Protein AF-A0A7R7DKQ9-F1 (afdb_monomer)

Solvent-accessible surface area (backbone atoms only — not comparable to full-atom values): 5636 Å² total; per-residue (Å²): 136,78,81,50,75,66,54,55,52,49,54,55,49,52,46,52,53,50,40,52,51,51,54,50,51,48,53,52,52,51,52,54,51,54,48,54,50,50,56,48,51,55,44,45,74,68,75,48,69,58,74,67,45,55,50,47,55,55,48,52,55,50,52,52,52,52,49,53,53,48,45,55,50,50,52,52,48,42,51,53,54,50,54,48,51,56,50,51,52,55,52,48,55,56,50,54,58,53,59,76,75,104

Structure (mmCIF, N/CA/C/O backbone):
data_AF-A0A7R7DKQ9-F1
#
_entry.id   AF-A0A7R7DKQ9-F1
#
loop_
_atom_site.group_PDB
_atom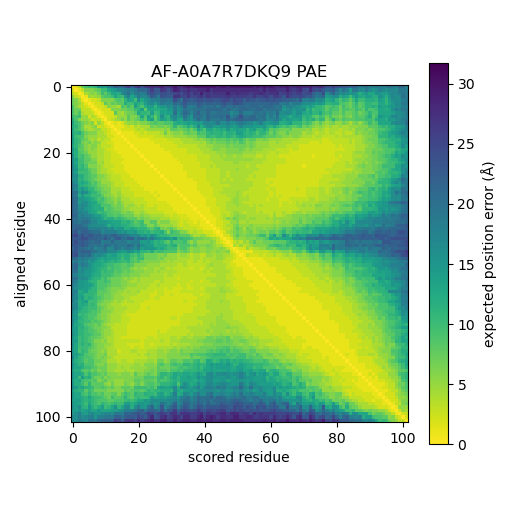_site.id
_atom_site.type_symbol
_atom_site.label_atom_id
_atom_site.label_alt_id
_atom_site.label_comp_id
_atom_site.label_asym_id
_atom_site.label_entity_id
_atom_site.label_seq_id
_atom_site.pdbx_PDB_ins_code
_atom_site.Cartn_x
_atom_site.Cartn_y
_atom_site.Cartn_z
_atom_site.occupancy
_atom_site.B_iso_or_equiv
_atom_site.auth_seq_id
_atom_site.auth_comp_id
_atom_site.auth_asym_id
_atom_site.auth_atom_id
_atom_site.pdbx_PDB_model_num
ATOM 1 N N . MET A 1 1 ? 31.480 -2.177 -23.251 1.00 45.06 1 MET A N 1
ATOM 2 C CA . MET A 1 1 ? 30.645 -3.362 -22.978 1.00 45.06 1 MET A CA 1
ATOM 3 C C . MET A 1 1 ? 29.211 -2.882 -23.042 1.00 45.06 1 M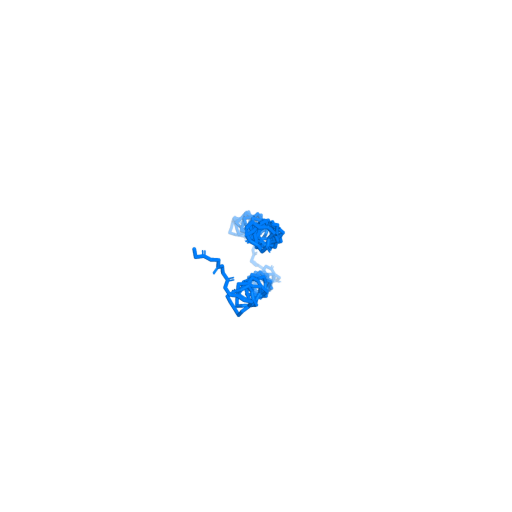ET A C 1
ATOM 5 O O . MET A 1 1 ? 28.841 -2.095 -22.185 1.00 45.06 1 MET A O 1
ATOM 9 N N . GLY A 1 2 ? 28.501 -3.198 -24.126 1.00 54.72 2 GLY A N 1
ATOM 10 C CA . GLY A 1 2 ? 27.058 -2.953 -24.222 1.00 54.72 2 GLY A CA 1
ATOM 11 C C . GLY A 1 2 ? 26.318 -4.086 -23.524 1.00 54.72 2 GLY A C 1
ATOM 12 O O . GLY A 1 2 ? 26.849 -5.199 -23.475 1.00 54.72 2 GLY A O 1
ATOM 13 N N . TYR A 1 3 ? 25.155 -3.787 -22.955 1.00 59.00 3 TYR A N 1
ATOM 14 C CA . TYR A 1 3 ? 24.294 -4.817 -22.390 1.00 59.00 3 TYR A CA 1
ATOM 15 C C . TYR A 1 3 ? 23.836 -5.749 -23.513 1.00 59.00 3 TYR A C 1
ATOM 17 O O . TYR A 1 3 ? 23.619 -5.323 -24.650 1.00 59.00 3 TYR A O 1
ATOM 25 N N . SER A 1 4 ? 23.777 -7.044 -23.222 1.00 62.06 4 SER A N 1
ATOM 26 C CA . SER A 1 4 ? 23.224 -8.003 -24.174 1.00 62.06 4 SER A CA 1
ATOM 27 C C . SER A 1 4 ? 21.696 -7.881 -24.207 1.00 62.06 4 SER A C 1
ATOM 29 O O . SER A 1 4 ? 21.085 -7.410 -23.247 1.00 62.06 4 SER A O 1
ATOM 31 N N . ASP A 1 5 ? 21.060 -8.305 -25.302 1.00 59.91 5 ASP A N 1
ATOM 32 C CA . ASP A 1 5 ? 19.589 -8.317 -25.409 1.00 59.91 5 ASP A CA 1
ATOM 33 C C . ASP A 1 5 ? 18.957 -9.152 -24.265 1.00 59.91 5 ASP A C 1
ATOM 35 O O . ASP A 1 5 ? 17.896 -8.811 -23.742 1.00 59.91 5 ASP A O 1
ATOM 39 N N . ASP A 1 6 ? 19.679 -10.173 -23.782 1.00 63.94 6 ASP A N 1
ATOM 40 C CA . ASP A 1 6 ? 19.321 -10.984 -22.610 1.00 63.94 6 ASP A CA 1
ATOM 41 C C . ASP A 1 6 ? 19.358 -10.196 -21.285 1.00 63.94 6 ASP A C 1
ATOM 43 O O . ASP A 1 6 ? 18.455 -10.350 -20.457 1.00 63.94 6 ASP A O 1
ATOM 47 N N . ASP A 1 7 ? 20.343 -9.312 -21.079 1.00 62.38 7 ASP A N 1
ATOM 48 C CA . ASP A 1 7 ? 20.412 -8.468 -19.873 1.00 62.38 7 ASP A CA 1
ATOM 49 C C . ASP A 1 7 ? 19.223 -7.499 -19.813 1.00 62.38 7 ASP A C 1
ATOM 51 O O . ASP A 1 7 ? 18.626 -7.2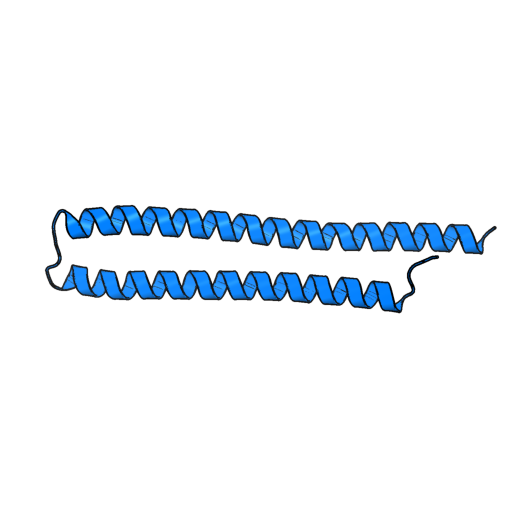80 -18.756 1.00 62.38 7 ASP A O 1
ATOM 55 N N . LEU A 1 8 ? 18.840 -6.938 -20.964 1.00 60.03 8 LEU A N 1
ATOM 56 C CA . LEU A 1 8 ? 17.682 -6.054 -21.087 1.00 60.03 8 LEU A CA 1
ATOM 57 C C . LEU A 1 8 ? 16.384 -6.781 -20.722 1.00 60.03 8 LEU A C 1
ATOM 59 O O . LEU A 1 8 ? 15.613 -6.274 -19.905 1.00 60.03 8 LEU A O 1
ATOM 63 N N . VAL A 1 9 ? 16.149 -7.974 -21.273 1.00 65.31 9 VAL A N 1
ATOM 64 C CA . VAL A 1 9 ? 14.966 -8.789 -20.946 1.00 65.31 9 VAL A CA 1
ATOM 65 C C . VAL A 1 9 ? 14.921 -9.130 -19.452 1.00 65.31 9 VAL A C 1
ATOM 67 O O . VAL A 1 9 ? 13.866 -8.986 -18.827 1.00 65.31 9 VAL A O 1
ATOM 70 N N . TYR A 1 10 ? 16.058 -9.496 -18.852 1.00 63.38 10 TYR A N 1
ATOM 71 C CA . TYR A 1 10 ? 16.155 -9.801 -17.422 1.00 63.38 10 TYR A CA 1
ATOM 72 C C . TYR A 1 10 ? 15.799 -8.597 -16.536 1.00 63.38 10 TYR A C 1
ATOM 74 O O . TYR A 1 10 ? 15.021 -8.724 -15.587 1.00 63.38 10 TYR A O 1
ATOM 82 N N . HIS A 1 11 ? 16.295 -7.403 -16.874 1.00 69.19 11 HIS A N 1
ATOM 83 C CA . HIS A 1 11 ? 15.959 -6.181 -16.144 1.00 69.19 11 HIS A CA 1
ATOM 84 C C . HIS A 1 11 ? 14.464 -5.830 -16.230 1.00 69.19 11 HIS A C 1
ATOM 86 O O . HIS A 1 11 ? 13.882 -5.436 -15.220 1.00 69.19 11 HIS A O 1
ATOM 92 N N . PHE A 1 12 ? 13.816 -6.003 -17.388 1.00 68.75 12 PHE A N 1
ATOM 93 C CA . PHE A 1 12 ? 12.370 -5.764 -17.519 1.00 68.75 12 PHE A CA 1
ATOM 94 C C . PHE A 1 12 ? 11.522 -6.792 -16.763 1.00 68.75 12 PHE A C 1
ATOM 96 O O . PHE A 1 12 ? 10.521 -6.411 -16.148 1.00 68.75 12 PHE A O 1
ATOM 103 N N . SER A 1 13 ? 11.930 -8.066 -16.764 1.00 77.44 13 SER A N 1
ATOM 104 C CA . SER A 1 13 ? 11.290 -9.098 -15.939 1.00 77.44 13 SER A CA 1
ATOM 105 C C . SER A 1 13 ? 11.358 -8.711 -14.465 1.00 77.44 13 SER A C 1
ATOM 107 O O . SER A 1 13 ? 10.322 -8.588 -13.823 1.00 77.44 13 SER A O 1
ATOM 109 N N . GLY A 1 14 ? 12.551 -8.371 -13.965 1.00 80.00 14 GLY A N 1
ATOM 110 C CA . GLY A 1 14 ? 12.736 -8.004 -12.560 1.00 80.00 14 GLY A CA 1
ATOM 111 C C . GLY A 1 14 ? 11.927 -6.777 -12.126 1.00 80.00 14 GLY A C 1
ATOM 112 O O . GLY A 1 14 ? 11.506 -6.684 -10.978 1.00 80.00 14 GLY A O 1
ATOM 113 N N . ILE A 1 15 ? 11.658 -5.835 -13.031 1.00 79.50 15 ILE A N 1
ATOM 114 C CA . ILE A 1 15 ? 10.815 -4.668 -12.732 1.00 79.50 15 ILE A CA 1
ATOM 115 C C . ILE A 1 15 ? 9.343 -5.036 -12.640 1.00 79.50 15 ILE A C 1
ATOM 117 O O . ILE A 1 15 ? 8.644 -4.529 -11.762 1.00 79.50 15 ILE A O 1
ATOM 121 N N . THR A 1 16 ? 8.887 -5.912 -13.531 1.00 81.44 16 THR A N 1
ATOM 122 C CA . THR A 1 16 ? 7.525 -6.448 -13.485 1.00 81.44 16 THR A CA 1
ATOM 123 C C . THR A 1 16 ? 7.331 -7.236 -12.191 1.00 81.44 16 THR A C 1
ATOM 125 O O . THR A 1 16 ? 6.379 -6.979 -11.460 1.00 81.44 16 THR A O 1
ATOM 128 N N . ASP A 1 17 ? 8.310 -8.066 -11.827 1.00 87.25 17 ASP A N 1
ATOM 129 C CA . ASP A 1 17 ? 8.307 -8.836 -10.581 1.00 87.25 17 ASP A CA 1
ATOM 130 C C . ASP A 1 17 ? 8.252 -7.928 -9.340 1.00 87.25 17 ASP A C 1
ATOM 132 O O . ASP A 1 17 ? 7.505 -8.195 -8.398 1.00 87.25 17 ASP A O 1
ATOM 136 N N . VAL A 1 18 ? 9.001 -6.817 -9.331 1.00 86.44 18 VAL A N 1
ATOM 137 C CA . VAL A 1 18 ? 8.962 -5.828 -8.238 1.00 86.44 18 VAL A CA 1
ATOM 138 C C . VAL A 1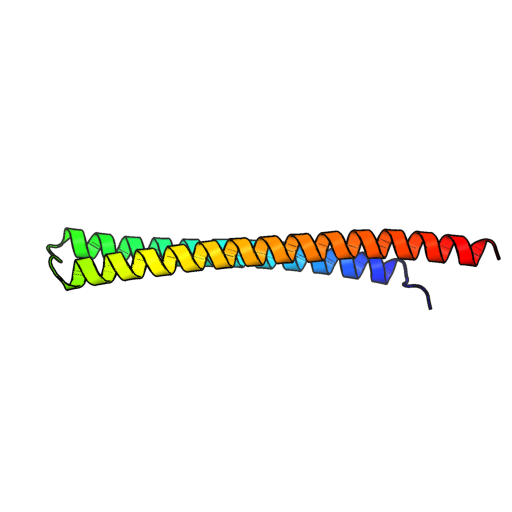 18 ? 7.606 -5.127 -8.162 1.00 86.44 18 VAL A C 1
ATOM 140 O O . VAL A 1 18 ? 7.092 -4.922 -7.062 1.00 86.44 18 VAL A O 1
ATOM 143 N N . ALA A 1 19 ? 7.014 -4.752 -9.298 1.00 87.12 19 ALA A N 1
ATOM 144 C CA . ALA A 1 19 ? 5.693 -4.130 -9.324 1.00 87.12 19 ALA A CA 1
ATOM 145 C C . ALA A 1 19 ? 4.612 -5.082 -8.790 1.00 87.12 19 ALA A C 1
ATOM 147 O O . ALA A 1 19 ? 3.805 -4.686 -7.949 1.00 87.12 19 ALA A O 1
ATOM 148 N N . ASP A 1 20 ? 4.648 -6.346 -9.206 1.00 89.69 20 ASP A N 1
ATOM 149 C CA . ASP A 1 20 ? 3.723 -7.376 -8.738 1.00 89.69 20 ASP A CA 1
ATOM 150 C C . ASP A 1 20 ? 3.906 -7.674 -7.246 1.00 89.69 20 ASP A C 1
ATOM 152 O O . ASP A 1 20 ? 2.922 -7.805 -6.512 1.00 89.69 20 ASP A O 1
ATOM 156 N N . ALA A 1 21 ? 5.153 -7.723 -6.769 1.00 91.56 21 ALA A N 1
ATOM 157 C CA . ALA A 1 21 ? 5.458 -7.889 -5.352 1.00 91.56 21 ALA A CA 1
ATOM 158 C C . ALA A 1 21 ? 4.941 -6.713 -4.509 1.00 91.56 21 ALA A C 1
ATOM 160 O O . ALA A 1 21 ? 4.359 -6.936 -3.447 1.00 91.56 21 ALA A O 1
ATOM 161 N N . ILE A 1 22 ? 5.099 -5.473 -4.989 1.00 89.19 22 ILE A N 1
ATOM 162 C CA . ILE A 1 22 ? 4.559 -4.273 -4.332 1.00 89.19 22 ILE A CA 1
ATOM 163 C C . ILE A 1 22 ? 3.032 -4.341 -4.259 1.00 89.19 22 ILE A C 1
ATOM 165 O O . ILE A 1 22 ? 2.467 -4.151 -3.185 1.00 89.19 22 ILE A O 1
ATOM 169 N N . ASN A 1 23 ? 2.365 -4.660 -5.370 1.00 89.75 23 ASN A N 1
ATOM 170 C CA . ASN A 1 23 ? 0.907 -4.764 -5.411 1.00 89.75 23 ASN A CA 1
ATOM 171 C C . ASN A 1 23 ? 0.388 -5.837 -4.447 1.00 89.75 23 ASN A C 1
ATOM 173 O O . ASN A 1 23 ? -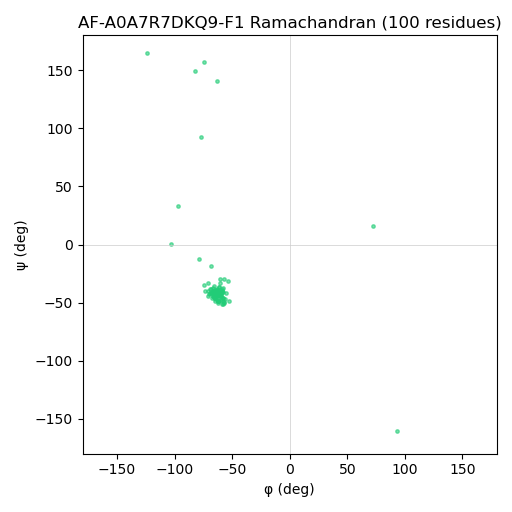0.577 -5.602 -3.718 1.00 89.75 23 ASN A O 1
ATOM 177 N N . ARG A 1 24 ? 1.051 -6.999 -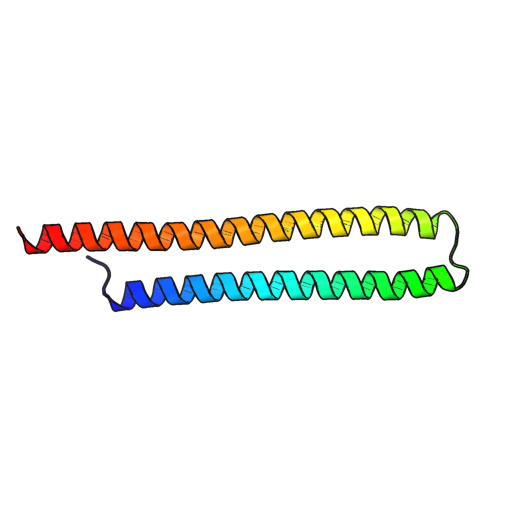4.402 1.00 94.94 24 ARG A N 1
ATOM 178 C CA . ARG A 1 24 ? 0.708 -8.074 -3.466 1.00 94.94 24 ARG A CA 1
ATOM 179 C C . ARG A 1 24 ? 0.873 -7.628 -2.018 1.00 94.94 24 ARG A C 1
ATOM 181 O O . ARG A 1 24 ? -0.057 -7.789 -1.237 1.00 94.94 24 ARG A O 1
ATOM 188 N N . PHE A 1 25 ? 2.012 -7.025 -1.682 1.00 94.00 25 PHE A N 1
ATOM 189 C CA . PHE A 1 25 ? 2.272 -6.521 -0.337 1.00 94.00 25 PHE A CA 1
ATOM 190 C C . PHE A 1 25 ? 1.220 -5.494 0.106 1.00 94.00 25 PHE A C 1
ATOM 192 O O . PHE A 1 25 ? 0.688 -5.606 1.208 1.00 94.00 25 PHE A O 1
ATOM 199 N N . CYS A 1 26 ? 0.873 -4.525 -0.749 1.00 90.94 26 CYS A N 1
ATOM 200 C CA . CYS A 1 26 ? -0.156 -3.532 -0.431 1.00 90.94 26 CYS A CA 1
ATOM 201 C C . CYS A 1 26 ? -1.532 -4.183 -0.222 1.00 90.94 26 CYS A C 1
ATOM 203 O O . CYS A 1 26 ? -2.232 -3.846 0.731 1.00 90.94 26 CYS A O 1
ATOM 205 N N . SER A 1 27 ? -1.897 -5.161 -1.059 1.00 92.50 27 SER A N 1
ATOM 206 C CA . SER A 1 27 ? -3.153 -5.903 -0.908 1.00 92.50 27 SER A CA 1
ATOM 207 C C . SER A 1 27 ? -3.204 -6.709 0.394 1.00 92.50 27 SER A C 1
ATOM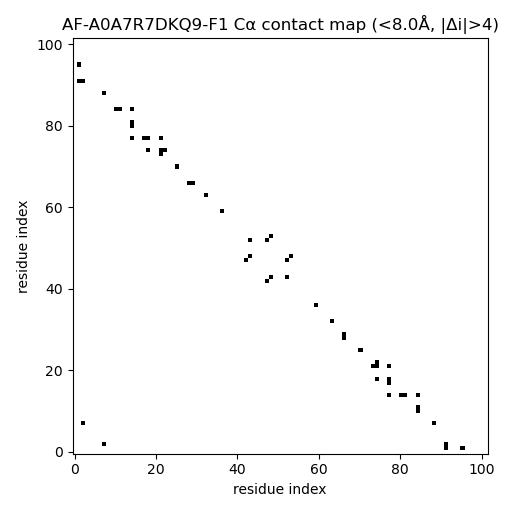 209 O O . SER A 1 27 ? -4.237 -6.727 1.060 1.00 92.50 27 SER A O 1
ATOM 211 N N . GLU A 1 28 ? -2.111 -7.379 0.763 1.00 95.44 28 GLU A N 1
ATOM 212 C CA . GLU A 1 28 ? -2.006 -8.132 2.018 1.00 95.44 28 GLU A CA 1
ATOM 213 C C . GLU A 1 28 ? -2.065 -7.196 3.232 1.00 95.44 28 GLU A C 1
ATOM 215 O O . GLU A 1 28 ? -2.771 -7.477 4.199 1.00 95.44 28 GLU A O 1
ATOM 220 N N . MET A 1 29 ? -1.383 -6.048 3.168 1.00 94.19 29 MET A N 1
ATOM 221 C CA . MET A 1 29 ? -1.434 -5.021 4.208 1.00 94.19 29 MET A CA 1
ATOM 222 C C . MET A 1 29 ? -2.865 -4.524 4.437 1.00 94.19 29 MET A C 1
ATOM 224 O O . MET A 1 29 ? -3.308 -4.494 5.584 1.00 94.19 29 MET A O 1
ATOM 228 N N . GLN A 1 30 ? -3.596 -4.183 3.371 1.00 91.94 30 GLN A N 1
ATOM 229 C CA . GLN A 1 30 ? -4.978 -3.719 3.492 1.00 91.94 30 GLN A CA 1
ATOM 230 C C . GLN A 1 30 ? -5.892 -4.809 4.064 1.00 91.94 30 GLN A C 1
ATOM 232 O O . GLN A 1 30 ? -6.666 -4.537 4.977 1.00 91.94 30 GLN A O 1
ATOM 237 N N . SER A 1 31 ? -5.745 -6.056 3.604 1.00 94.62 31 SER A N 1
ATOM 238 C CA . SER A 1 31 ? -6.517 -7.185 4.135 1.00 94.62 31 SER A CA 1
ATOM 239 C C . SER A 1 31 ? -6.295 -7.382 5.638 1.00 94.62 31 SER A C 1
ATOM 241 O O . SER A 1 31 ? -7.246 -7.635 6.373 1.00 94.62 31 SER A O 1
ATOM 243 N N . ASN A 1 32 ? -5.052 -7.248 6.109 1.00 93.25 32 ASN A N 1
ATOM 244 C CA . ASN A 1 32 ? -4.732 -7.375 7.531 1.00 93.25 32 ASN A CA 1
ATOM 245 C C . ASN A 1 32 ? -5.344 -6.235 8.360 1.00 93.25 32 ASN A C 1
ATOM 247 O O . ASN A 1 32 ? -5.796 -6.459 9.483 1.00 93.25 32 ASN A O 1
ATOM 251 N N . LEU A 1 33 ? -5.366 -5.013 7.820 1.00 92.19 33 LEU A N 1
ATOM 252 C CA . LEU A 1 33 ? -5.996 -3.865 8.477 1.00 92.19 33 LEU A CA 1
ATOM 253 C C . LEU A 1 33 ? -7.513 -4.034 8.572 1.00 92.19 33 LEU A C 1
ATOM 255 O O . LEU A 1 33 ? -8.075 -3.844 9.651 1.00 92.19 33 LEU A O 1
ATOM 259 N N . ASP A 1 34 ? -8.152 -4.483 7.493 1.00 90.75 34 ASP A N 1
ATOM 260 C CA . ASP A 1 34 ? -9.588 -4.766 7.461 1.00 90.75 34 ASP A CA 1
ATOM 261 C C . ASP A 1 34 ? -9.974 -5.874 8.461 1.00 90.75 34 ASP A C 1
ATOM 263 O O . ASP A 1 34 ? -11.029 -5.806 9.106 1.00 90.75 34 ASP A O 1
ATOM 267 N N . GLU A 1 35 ? -9.114 -6.884 8.635 1.00 92.75 35 GLU A N 1
ATOM 268 C CA . GLU A 1 35 ? -9.307 -7.940 9.630 1.00 92.75 35 GLU A CA 1
ATOM 269 C C . GLU A 1 35 ? -9.242 -7.386 11.060 1.00 92.75 35 GLU A C 1
ATOM 271 O O . GLU A 1 35 ? -10.153 -7.634 11.855 1.00 92.75 35 GLU A O 1
ATOM 276 N N . VAL A 1 36 ? -8.220 -6.583 11.381 1.00 88.50 36 VAL A N 1
ATOM 277 C CA . VAL A 1 36 ? -8.094 -5.924 12.694 1.00 88.50 36 VAL A CA 1
ATOM 278 C C . VAL A 1 36 ? -9.318 -5.058 12.985 1.00 88.50 36 VAL A C 1
ATOM 280 O O . VAL A 1 36 ? -9.905 -5.152 14.065 1.00 88.50 36 VAL A O 1
ATOM 283 N N . ASP A 1 37 ? -9.743 -4.262 12.010 1.00 88.50 37 ASP A N 1
ATOM 284 C CA . ASP A 1 37 ? -10.923 -3.412 12.120 1.00 88.50 37 ASP A CA 1
ATOM 285 C C . ASP A 1 37 ? -12.198 -4.218 12.368 1.00 88.50 37 ASP A C 1
ATOM 287 O O . ASP A 1 37 ? -13.045 -3.819 13.168 1.00 88.50 37 ASP A O 1
ATOM 291 N N . THR A 1 38 ? -12.347 -5.362 11.701 1.00 89.81 38 THR A N 1
ATOM 292 C CA . THR A 1 38 ? -13.501 -6.249 11.874 1.00 89.81 38 THR A CA 1
ATOM 293 C C . THR A 1 38 ? -13.545 -6.830 13.286 1.00 89.81 38 THR A C 1
ATOM 295 O O . THR A 1 38 ? -14.594 -6.786 13.935 1.00 89.81 38 THR A O 1
ATOM 298 N N . GLN A 1 39 ? -12.408 -7.314 13.795 1.00 87.56 39 GLN A N 1
ATOM 299 C CA . GLN A 1 39 ? -12.301 -7.842 15.158 1.00 87.56 39 GLN A CA 1
ATOM 300 C C . GLN A 1 39 ? -12.634 -6.766 16.198 1.00 87.56 39 GLN A C 1
ATOM 302 O O . GLN A 1 39 ? -13.389 -7.005 17.140 1.00 87.56 39 GLN A O 1
ATOM 307 N N . PHE A 1 40 ? -12.135 -5.546 16.002 1.00 83.75 40 PHE A N 1
ATOM 308 C CA . PHE A 1 40 ? -12.407 -4.445 16.918 1.00 83.75 40 PHE A CA 1
ATOM 309 C C . PHE A 1 40 ? -13.848 -3.942 16.848 1.00 83.75 40 PHE A C 1
ATOM 311 O O . PHE A 1 40 ? -14.452 -3.700 17.891 1.00 83.75 40 PHE A O 1
ATOM 318 N N . LYS A 1 41 ? -14.449 -3.849 15.657 1.00 82.75 41 LYS A N 1
ATOM 319 C CA . LYS A 1 41 ? -15.877 -3.516 15.507 1.00 82.75 41 LYS A CA 1
ATOM 320 C C . LYS A 1 41 ? -16.769 -4.530 16.224 1.00 82.75 41 LYS A C 1
ATOM 322 O O . LYS A 1 41 ? -17.749 -4.128 16.847 1.00 82.75 41 LYS A O 1
ATOM 327 N N . ALA A 1 42 ? -16.414 -5.816 16.191 1.00 82.75 42 ALA A N 1
ATOM 328 C CA . ALA A 1 42 ? -17.129 -6.848 16.938 1.00 82.75 42 ALA A CA 1
ATOM 329 C C . ALA A 1 42 ? -17.042 -6.634 18.462 1.00 82.75 42 ALA A C 1
ATOM 331 O O . ALA A 1 42 ? -18.041 -6.808 19.156 1.00 82.75 42 ALA A O 1
ATOM 332 N N . LEU A 1 43 ? -15.886 -6.197 18.977 1.00 80.31 43 LEU A N 1
ATOM 333 C CA . LEU A 1 43 ? -15.722 -5.845 20.393 1.00 80.31 43 LEU A CA 1
ATOM 334 C C . LEU A 1 43 ? -16.540 -4.602 20.778 1.00 80.31 43 LEU A C 1
ATOM 336 O O . LEU A 1 43 ? -17.223 -4.618 21.799 1.00 80.31 43 LEU A O 1
ATOM 340 N N . LEU A 1 44 ? -16.521 -3.552 19.949 1.00 76.56 44 LEU A N 1
ATOM 341 C CA . LEU A 1 44 ? -17.303 -2.325 20.167 1.00 76.56 44 LEU A CA 1
ATOM 342 C C . LEU A 1 44 ? -18.816 -2.594 20.179 1.00 76.56 44 LEU A C 1
ATOM 344 O O . LEU A 1 44 ? -19.548 -1.990 20.956 1.00 76.56 44 LEU A O 1
ATOM 348 N N . ALA A 1 45 ? -19.292 -3.523 19.347 1.00 76.12 45 ALA A N 1
ATOM 349 C CA . ALA A 1 45 ? -20.696 -3.931 19.332 1.00 76.12 45 ALA A CA 1
ATOM 350 C C . ALA A 1 45 ? -21.127 -4.696 20.603 1.00 76.12 45 ALA A C 1
ATOM 352 O O . ALA A 1 45 ? -22.322 -4.800 20.870 1.00 76.12 45 ALA A O 1
ATOM 353 N N . GLY A 1 46 ? -20.174 -5.228 21.376 1.00 76.75 46 GLY A N 1
ATOM 354 C CA . GLY A 1 46 ? -20.394 -6.000 22.602 1.00 76.75 46 GLY A CA 1
ATOM 355 C C . GLY A 1 46 ? -20.265 -5.196 23.901 1.00 76.75 46 GLY A C 1
ATOM 356 O O . GLY A 1 46 ? -19.802 -5.755 24.890 1.00 76.75 46 GLY A O 1
ATOM 357 N N . ASP A 1 47 ? -20.636 -3.910 23.897 1.00 76.38 47 ASP A N 1
ATOM 358 C CA . ASP A 1 47 ? -20.538 -2.954 25.023 1.00 76.38 47 ASP A CA 1
ATOM 359 C C . ASP A 1 47 ? -19.121 -2.468 25.381 1.00 76.38 47 ASP A C 1
ATOM 361 O O . ASP A 1 47 ? -18.900 -1.877 26.448 1.00 76.38 47 ASP A O 1
ATOM 365 N N . TRP A 1 48 ? -18.139 -2.654 24.495 1.00 77.44 48 TRP A N 1
ATOM 366 C CA . TRP A 1 48 ? -16.828 -2.051 24.707 1.00 77.44 48 TRP A CA 1
ATOM 367 C C . TRP A 1 48 ? -16.828 -0.557 24.364 1.00 77.44 48 TRP A C 1
ATOM 369 O O . TRP A 1 48 ? -16.596 -0.147 23.229 1.00 77.44 48 TRP A O 1
ATOM 379 N N . ASN A 1 49 ? -17.076 0.264 25.386 1.00 81.25 49 ASN A N 1
ATOM 380 C CA . ASN A 1 49 ? -17.293 1.704 25.251 1.00 81.25 49 ASN A CA 1
ATOM 381 C C . ASN A 1 49 ? -16.299 2.500 26.125 1.00 81.25 49 ASN A C 1
ATOM 383 O O . ASN A 1 49 ? -15.694 1.970 27.061 1.00 81.25 49 ASN A O 1
ATOM 387 N N . GLY A 1 50 ? -16.166 3.806 25.870 1.00 83.00 50 GLY A N 1
ATOM 388 C CA . GLY A 1 50 ? -15.376 4.734 26.695 1.00 83.00 50 GLY A CA 1
ATOM 389 C C . GLY A 1 50 ? -13.929 4.924 26.225 1.00 83.00 50 GLY A C 1
ATOM 390 O O . GLY A 1 50 ? -13.590 4.633 25.083 1.00 83.00 50 GLY A O 1
ATOM 391 N N . MET A 1 51 ? -13.054 5.408 27.116 1.00 84.56 51 MET A N 1
ATOM 392 C CA . MET A 1 51 ? -11.706 5.8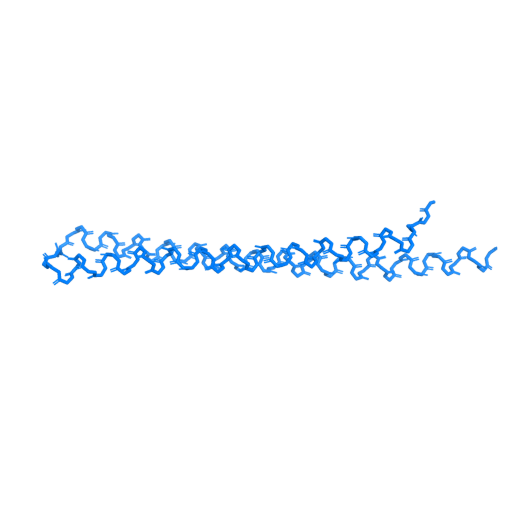89 26.755 1.00 84.56 51 MET A CA 1
ATOM 393 C C . MET A 1 51 ? -10.850 4.881 25.967 1.00 84.56 51 MET A C 1
ATOM 395 O O . MET A 1 51 ? -10.022 5.291 25.158 1.00 84.56 51 MET A O 1
ATOM 399 N N . GLY A 1 52 ? -11.030 3.575 26.194 1.00 79.75 52 GLY A N 1
ATOM 400 C CA . GLY A 1 52 ? -10.322 2.529 25.448 1.00 79.75 52 GLY A CA 1
ATOM 401 C C . GLY A 1 52 ? -10.765 2.426 23.985 1.00 79.75 52 GLY A C 1
ATOM 402 O O . GLY A 1 52 ? -9.918 2.330 23.099 1.00 79.75 52 GLY A O 1
ATOM 403 N N . ALA A 1 53 ? -12.073 2.522 23.732 1.00 84.31 53 ALA A N 1
ATOM 404 C CA . ALA A 1 53 ? -12.643 2.540 22.387 1.00 84.31 53 ALA A CA 1
ATOM 405 C C . ALA A 1 53 ? -12.206 3.795 21.612 1.00 84.31 53 ALA A C 1
ATOM 407 O O . ALA A 1 53 ? -11.774 3.704 20.463 1.00 84.31 53 ALA A O 1
ATOM 408 N N . ASP A 1 54 ? -12.227 4.960 22.263 1.00 87.06 54 ASP A N 1
ATOM 409 C CA . ASP A 1 54 ? -11.790 6.224 21.658 1.00 87.06 54 ASP A CA 1
ATOM 410 C C . ASP A 1 54 ? -10.291 6.213 21.318 1.00 87.06 54 ASP A C 1
ATOM 412 O O . ASP A 1 54 ? -9.878 6.658 20.241 1.00 87.06 54 ASP A O 1
ATOM 416 N N . ALA A 1 55 ? -9.466 5.667 22.219 1.00 87.00 55 ALA A N 1
ATOM 417 C CA . ALA A 1 55 ? -8.034 5.515 21.995 1.00 87.00 55 ALA A CA 1
ATOM 418 C C . ALA A 1 55 ? -7.746 4.575 20.819 1.00 87.00 55 ALA A C 1
ATOM 420 O O . ALA A 1 55 ? -6.906 4.903 19.976 1.00 87.00 55 ALA A O 1
ATOM 421 N N . PHE A 1 56 ? -8.462 3.450 20.722 1.00 84.88 56 PHE A N 1
ATOM 422 C CA . PHE A 1 56 ? -8.321 2.555 19.581 1.00 84.88 56 PHE A CA 1
ATOM 423 C C . PHE A 1 56 ? -8.719 3.236 18.275 1.00 84.88 56 PHE A C 1
ATOM 425 O O . PHE A 1 56 ? -7.931 3.209 17.339 1.00 84.88 56 PHE A O 1
ATOM 432 N N . ASN A 1 57 ? -9.874 3.904 18.214 1.00 86.94 57 ASN A N 1
ATOM 433 C CA . ASN A 1 57 ? -10.310 4.610 17.006 1.00 86.94 57 ASN A CA 1
ATOM 434 C C . ASN A 1 57 ? -9.259 5.631 16.537 1.00 86.94 57 ASN A C 1
ATOM 436 O O . ASN A 1 57 ? -8.948 5.722 15.350 1.00 86.94 57 ASN A O 1
ATOM 440 N N . SER A 1 58 ? -8.651 6.368 17.473 1.00 89.88 58 SER A N 1
ATOM 441 C CA . SER A 1 58 ? -7.555 7.298 17.171 1.00 89.88 58 SER A CA 1
ATOM 442 C C . SER A 1 58 ? -6.326 6.592 16.588 1.00 89.88 58 SER A C 1
ATOM 444 O O . SER A 1 58 ? -5.718 7.084 15.636 1.00 89.88 58 SER A O 1
ATOM 446 N N . VAL A 1 59 ? -5.951 5.438 17.145 1.00 89.81 59 VAL A N 1
ATOM 447 C CA . VAL A 1 59 ? -4.811 4.644 16.672 1.00 89.81 59 VAL A CA 1
ATOM 448 C C . VAL A 1 59 ? -5.110 3.979 15.328 1.00 89.81 59 VAL A C 1
ATOM 450 O O . VAL A 1 59 ? -4.276 4.082 14.433 1.00 89.81 59 VAL A O 1
ATOM 453 N N . SER A 1 60 ? -6.290 3.383 15.145 1.00 89.00 60 SER A N 1
ATOM 454 C CA . SER A 1 60 ? -6.726 2.775 13.880 1.00 89.00 60 SER A CA 1
ATOM 455 C C . SER A 1 60 ? -6.666 3.798 12.743 1.00 89.00 60 SER A C 1
ATOM 457 O O . SER A 1 60 ? -6.022 3.553 11.725 1.00 89.00 60 SER A O 1
ATOM 459 N N . ASN A 1 61 ? -7.186 5.011 12.954 1.00 90.94 61 ASN A N 1
ATOM 460 C CA . ASN A 1 61 ? -7.096 6.085 11.959 1.00 90.94 61 ASN A CA 1
ATOM 461 C C . ASN A 1 61 ? -5.646 6.437 11.583 1.00 90.94 61 ASN A C 1
ATOM 463 O O . ASN A 1 61 ? -5.345 6.675 10.412 1.00 90.94 61 ASN A O 1
ATOM 467 N N . LYS A 1 62 ? -4.728 6.467 12.558 1.00 93.69 62 LYS A N 1
ATOM 468 C CA . LYS A 1 62 ? -3.305 6.747 12.301 1.00 93.69 62 LYS A CA 1
ATOM 469 C C . LYS A 1 62 ? -2.635 5.627 11.517 1.00 93.69 62 LYS A C 1
ATOM 471 O O . LYS A 1 62 ? -1.854 5.915 10.616 1.00 93.69 62 LYS A O 1
ATOM 476 N N . ILE A 1 63 ? -2.932 4.376 11.859 1.00 90.31 63 ILE A N 1
ATOM 477 C CA . ILE A 1 63 ? -2.381 3.210 11.168 1.00 90.31 63 ILE A CA 1
ATOM 478 C C . ILE A 1 63 ? -2.875 3.186 9.718 1.00 90.31 63 ILE A C 1
ATOM 480 O O . ILE A 1 63 ? -2.052 3.055 8.819 1.00 90.31 63 ILE A O 1
ATOM 484 N N . HIS A 1 64 ? -4.169 3.412 9.476 1.00 92.12 64 HIS A N 1
ATOM 485 C CA . HIS A 1 64 ? -4.712 3.515 8.119 1.00 92.12 64 HIS A CA 1
ATOM 486 C C . HIS A 1 64 ? -4.071 4.646 7.316 1.00 92.12 64 HIS A C 1
ATOM 488 O O . HIS A 1 64 ? -3.687 4.447 6.167 1.00 92.12 64 HIS A O 1
ATOM 494 N N . SER A 1 65 ? -3.895 5.825 7.920 1.00 94.31 65 SER A N 1
ATOM 495 C CA . SER A 1 65 ? -3.203 6.931 7.251 1.00 94.31 65 SER A CA 1
ATOM 496 C C . SER A 1 65 ? -1.772 6.547 6.865 1.00 94.31 65 SER A C 1
ATOM 498 O O . SER A 1 65 ? -1.363 6.781 5.733 1.00 94.31 65 SER A O 1
ATOM 500 N N . ALA A 1 66 ? -1.024 5.927 7.780 1.00 93.06 66 ALA A N 1
ATOM 501 C CA . ALA A 1 66 ? 0.346 5.501 7.517 1.00 93.06 66 ALA A CA 1
ATOM 502 C C . ALA A 1 66 ? 0.424 4.398 6.447 1.00 93.06 66 ALA A C 1
ATOM 504 O O . ALA A 1 66 ? 1.357 4.387 5.647 1.00 93.06 66 ALA A O 1
ATOM 505 N N . ALA A 1 67 ? -0.552 3.489 6.413 1.00 91.69 67 ALA A N 1
ATOM 506 C CA . ALA A 1 67 ? -0.651 2.445 5.400 1.00 91.69 67 ALA A CA 1
ATOM 507 C C . ALA A 1 67 ? -0.907 3.032 4.004 1.00 91.69 67 ALA A C 1
ATOM 509 O O . ALA A 1 67 ? -0.208 2.674 3.058 1.00 91.69 67 ALA A O 1
ATOM 510 N N . ASN A 1 68 ? -1.816 4.005 3.893 1.00 92.38 68 ASN A N 1
ATOM 511 C CA . ASN A 1 68 ? -2.069 4.724 2.641 1.00 92.38 68 ASN A CA 1
ATOM 512 C C . ASN A 1 68 ? -0.815 5.468 2.147 1.00 92.38 68 ASN A C 1
ATOM 514 O O . ASN A 1 68 ? -0.485 5.424 0.960 1.00 92.38 68 ASN A O 1
ATOM 518 N N . ASP A 1 69 ? -0.084 6.125 3.053 1.00 95.38 69 ASP A N 1
ATOM 519 C CA . ASP A 1 69 ? 1.164 6.821 2.716 1.00 95.38 69 ASP A CA 1
ATOM 520 C C . ASP A 1 69 ? 2.256 5.844 2.248 1.00 95.38 69 ASP A C 1
ATOM 522 O O . ASP A 1 69 ? 3.011 6.130 1.306 1.00 95.38 69 ASP A O 1
ATOM 526 N N . LEU A 1 70 ? 2.339 4.672 2.886 1.00 92.25 70 LEU A N 1
ATOM 527 C CA . LEU A 1 70 ? 3.262 3.610 2.499 1.00 92.25 70 LEU A CA 1
ATOM 528 C C . LEU A 1 70 ? 2.913 3.053 1.116 1.00 92.25 70 LEU A C 1
ATOM 530 O O . LEU A 1 70 ? 3.801 2.950 0.268 1.00 92.25 70 LEU A O 1
ATOM 534 N N . GLU A 1 71 ? 1.638 2.757 0.859 1.00 92.62 71 GLU A N 1
ATOM 535 C CA . GLU A 1 71 ? 1.161 2.307 -0.449 1.00 92.62 71 GLU A CA 1
ATOM 536 C C . GLU A 1 71 ? 1.504 3.329 -1.539 1.00 92.62 71 GLU A C 1
ATOM 538 O O . GLU A 1 71 ? 2.127 2.977 -2.544 1.00 92.62 71 GLU A O 1
ATOM 543 N N . ALA A 1 72 ? 1.188 4.609 -1.324 1.00 94.31 72 ALA A N 1
ATOM 544 C CA . ALA A 1 72 ? 1.492 5.673 -2.277 1.00 94.31 72 ALA A CA 1
ATOM 545 C C . ALA A 1 72 ? 3.001 5.778 -2.565 1.00 94.31 72 ALA A C 1
ATOM 547 O O . ALA A 1 72 ? 3.427 5.966 -3.712 1.00 94.31 72 ALA A O 1
ATOM 548 N N . THR A 1 73 ? 3.831 5.619 -1.532 1.00 95.19 73 THR A N 1
ATOM 549 C CA . THR A 1 73 ? 5.292 5.631 -1.661 1.00 95.19 73 THR A CA 1
ATOM 550 C C . THR A 1 73 ? 5.795 4.441 -2.476 1.00 95.19 73 THR A C 1
ATOM 552 O O . THR A 1 73 ? 6.622 4.620 -3.375 1.00 95.19 73 THR A O 1
ATOM 555 N N . LEU A 1 74 ? 5.282 3.238 -2.210 1.00 91.38 74 LEU A N 1
ATOM 556 C CA . LEU A 1 74 ? 5.670 2.020 -2.921 1.00 91.38 74 LEU A CA 1
ATOM 557 C C . LEU A 1 74 ? 5.215 2.046 -4.385 1.00 91.38 74 LEU A C 1
ATOM 559 O O . LEU A 1 74 ? 6.004 1.728 -5.276 1.00 91.38 74 LEU A O 1
ATOM 563 N N . GLN A 1 75 ? 3.999 2.515 -4.667 1.00 89.50 75 GLN A N 1
ATOM 564 C CA . GLN A 1 75 ? 3.529 2.707 -6.042 1.00 89.50 75 GLN A CA 1
ATOM 565 C C . GLN A 1 75 ? 4.391 3.735 -6.796 1.00 89.50 75 GLN A C 1
ATOM 567 O O . GLN A 1 75 ? 4.773 3.519 -7.950 1.00 89.50 75 GLN A O 1
ATOM 572 N N . SER A 1 76 ? 4.768 4.837 -6.138 1.00 92.31 76 SER A N 1
ATOM 573 C CA . SER A 1 76 ? 5.682 5.839 -6.704 1.00 92.31 76 SER A CA 1
ATOM 574 C C . SER A 1 76 ? 7.063 5.253 -7.011 1.00 92.31 76 SER A C 1
ATOM 576 O O . SER A 1 76 ? 7.642 5.545 -8.062 1.00 92.31 76 SER A O 1
ATOM 578 N N . LEU A 1 77 ? 7.587 4.399 -6.126 1.00 88.25 77 LEU A N 1
ATOM 579 C CA . LEU A 1 77 ? 8.839 3.680 -6.348 1.00 88.25 77 LEU A CA 1
ATOM 580 C C . LEU A 1 77 ? 8.739 2.748 -7.561 1.00 88.25 77 LEU A C 1
ATOM 582 O O . LEU A 1 77 ? 9.588 2.837 -8.447 1.00 88.25 77 LEU A O 1
ATOM 586 N N . SER A 1 78 ? 7.692 1.920 -7.632 1.00 86.12 78 SER A N 1
ATOM 587 C CA . SER A 1 78 ? 7.441 1.011 -8.758 1.00 86.12 78 SER A CA 1
ATOM 588 C C . SER A 1 78 ? 7.449 1.761 -10.094 1.00 86.12 78 SER A C 1
ATOM 590 O O . SER A 1 78 ? 8.198 1.411 -11.010 1.00 86.12 78 SER A O 1
ATOM 592 N N . LYS A 1 79 ? 6.719 2.881 -10.173 1.00 87.25 79 LYS A N 1
ATOM 593 C CA . LYS A 1 79 ? 6.681 3.725 -11.372 1.00 87.25 79 LYS A CA 1
ATOM 594 C C . LYS A 1 79 ? 8.059 4.267 -11.751 1.00 87.25 79 LYS A C 1
ATOM 596 O O . LYS A 1 79 ? 8.450 4.185 -12.911 1.00 87.25 79 LYS A O 1
ATOM 601 N N . LYS A 1 80 ? 8.812 4.810 -10.787 1.00 88.44 80 LYS A N 1
ATOM 602 C CA . LYS A 1 80 ? 10.154 5.366 -11.040 1.00 88.44 80 LYS A CA 1
ATOM 603 C C . LYS A 1 80 ? 11.134 4.306 -11.532 1.00 88.44 80 LYS A C 1
ATOM 605 O O . LYS A 1 80 ? 11.951 4.599 -12.402 1.00 88.44 80 LYS A O 1
ATOM 610 N N . VAL A 1 81 ? 11.055 3.098 -10.979 1.00 84.75 81 VAL A N 1
ATOM 611 C CA . VAL A 1 81 ? 11.872 1.959 -11.405 1.00 84.75 81 VAL A CA 1
ATOM 612 C C . VAL A 1 81 ? 11.509 1.550 -12.838 1.00 84.75 81 VAL A C 1
ATOM 614 O O . VAL A 1 81 ? 12.407 1.416 -13.669 1.00 84.75 81 VAL A O 1
ATOM 617 N N . GLY A 1 82 ? 10.216 1.465 -13.166 1.00 83.62 82 GLY A N 1
ATOM 618 C CA . GLY A 1 82 ? 9.748 1.230 -14.536 1.00 83.62 82 GLY A CA 1
ATOM 619 C C . GLY A 1 82 ? 10.236 2.287 -15.528 1.00 83.62 82 GLY A C 1
ATOM 620 O O . GLY A 1 82 ? 10.856 1.955 -16.540 1.00 83.62 82 GLY A O 1
ATOM 621 N N . ASP A 1 83 ? 10.045 3.568 -15.205 1.00 84.75 83 ASP A N 1
ATOM 622 C CA . ASP A 1 83 ? 10.510 4.693 -16.024 1.00 84.75 83 ASP A CA 1
ATOM 623 C C . ASP A 1 83 ? 12.031 4.653 -16.249 1.00 84.75 83 ASP A C 1
ATOM 625 O O . ASP A 1 83 ? 12.515 4.993 -17.333 1.00 84.75 83 ASP A O 1
ATOM 629 N N . ALA A 1 84 ? 12.802 4.248 -15.233 1.00 80.44 84 ALA A N 1
ATOM 630 C CA . ALA A 1 84 ? 14.249 4.118 -15.340 1.00 80.44 84 ALA A CA 1
ATOM 631 C C . ALA A 1 84 ? 14.648 3.024 -16.338 1.00 80.44 84 ALA A C 1
ATOM 633 O O . ALA A 1 84 ? 15.509 3.279 -17.180 1.00 80.44 84 ALA A O 1
ATOM 634 N N . ALA A 1 85 ? 14.003 1.855 -16.326 1.00 76.44 85 ALA A N 1
ATOM 635 C CA . ALA A 1 85 ? 14.301 0.820 -17.319 1.00 76.44 85 ALA A CA 1
ATOM 636 C C . ALA A 1 85 ? 13.965 1.227 -18.746 1.00 76.44 85 ALA A C 1
ATOM 638 O O . ALA A 1 85 ? 14.754 0.952 -19.649 1.00 76.44 85 ALA A O 1
ATOM 639 N N . PHE A 1 86 ? 12.850 1.928 -18.968 1.00 78.62 86 PHE A N 1
ATOM 640 C CA . PHE A 1 86 ? 12.546 2.449 -20.302 1.00 78.62 86 PHE A CA 1
ATOM 641 C C . PHE A 1 86 ? 13.624 3.420 -20.793 1.00 78.62 86 PHE A C 1
ATOM 643 O O . PHE A 1 86 ? 14.046 3.341 -21.948 1.00 78.62 86 PHE A O 1
ATOM 650 N N . LYS A 1 87 ? 14.115 4.303 -19.914 1.00 80.00 87 LYS A N 1
ATOM 651 C CA . LYS A 1 87 ? 15.205 5.234 -20.243 1.00 80.00 87 LYS A CA 1
ATOM 652 C C . LYS A 1 87 ? 16.522 4.514 -20.511 1.00 80.00 87 LYS A C 1
ATOM 654 O O . LYS A 1 87 ? 17.210 4.883 -21.458 1.00 80.00 87 LYS A O 1
ATOM 659 N N . PHE A 1 88 ? 16.865 3.497 -19.720 1.00 74.31 88 PHE A N 1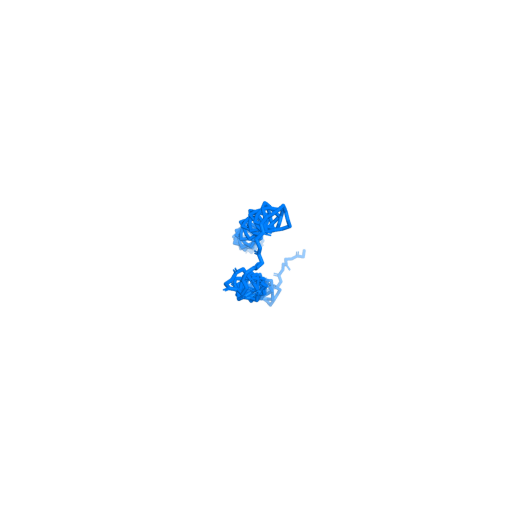
ATOM 660 C CA . PHE A 1 88 ? 18.062 2.690 -19.960 1.00 74.31 88 PHE A CA 1
ATOM 661 C C . PHE A 1 88 ? 17.977 1.938 -21.290 1.00 74.31 88 PHE A C 1
ATOM 663 O O . PHE A 1 88 ? 18.934 1.986 -22.055 1.00 74.31 88 PHE A O 1
ATOM 670 N N . LYS A 1 89 ? 16.820 1.355 -21.625 1.00 72.75 89 LYS A N 1
ATOM 671 C CA . LYS A 1 89 ? 16.583 0.705 -22.923 1.00 72.75 89 LYS A CA 1
ATOM 672 C C . LYS A 1 89 ? 16.812 1.650 -24.101 1.00 72.75 89 LYS A C 1
ATOM 674 O O . LYS A 1 89 ? 17.507 1.299 -25.048 1.00 72.75 89 LYS A O 1
ATOM 679 N N . ASP A 1 90 ? 16.222 2.843 -24.057 1.00 77.31 90 ASP A N 1
ATOM 680 C CA . ASP A 1 90 ? 16.368 3.827 -25.135 1.00 77.31 90 ASP A CA 1
ATOM 681 C C . ASP A 1 90 ? 17.811 4.350 -25.233 1.00 77.31 90 ASP A C 1
ATOM 683 O O . ASP A 1 90 ? 18.357 4.488 -26.329 1.00 77.31 90 ASP A O 1
ATOM 687 N N . ALA A 1 91 ? 18.466 4.592 -24.094 1.00 78.69 91 ALA A N 1
ATOM 688 C CA . ALA A 1 91 ? 19.864 5.009 -24.061 1.00 78.69 91 ALA A CA 1
ATOM 689 C C . ALA A 1 91 ? 20.803 3.940 -24.647 1.00 78.69 91 ALA A C 1
ATOM 691 O O . ALA A 1 91 ? 21.681 4.283 -25.441 1.00 78.69 91 ALA A O 1
ATOM 692 N N . ASP A 1 92 ? 20.596 2.668 -24.301 1.00 73.06 92 ASP A N 1
ATOM 693 C CA . ASP A 1 92 ? 21.430 1.562 -24.769 1.00 73.06 92 ASP A CA 1
ATOM 694 C C . ASP A 1 92 ? 21.212 1.281 -26.263 1.00 73.06 92 ASP A C 1
ATOM 696 O O . ASP A 1 92 ? 22.178 1.208 -27.021 1.00 73.06 92 ASP A O 1
ATOM 700 N N . ALA A 1 93 ? 19.962 1.293 -26.743 1.00 75.00 93 ALA A N 1
ATOM 701 C CA . ALA A 1 93 ? 19.654 1.172 -28.171 1.00 75.00 93 ALA A CA 1
ATOM 702 C C . ALA A 1 93 ? 20.327 2.278 -29.011 1.00 75.00 93 ALA A C 1
ATOM 704 O O . ALA A 1 93 ? 20.882 2.018 -30.082 1.00 75.00 93 ALA A O 1
ATOM 705 N N . ARG A 1 94 ? 20.336 3.522 -28.511 1.00 75.62 94 ARG A N 1
ATOM 706 C CA . ARG A 1 94 ? 21.032 4.647 -29.162 1.00 75.62 94 ARG A CA 1
ATOM 707 C C . ARG A 1 94 ? 22.550 4.498 -29.116 1.00 75.62 94 ARG A C 1
ATOM 709 O O . ARG A 1 94 ? 23.219 4.881 -30.076 1.00 75.62 94 ARG A O 1
ATOM 716 N N . ALA A 1 95 ? 23.103 3.990 -28.016 1.00 74.25 95 ALA A N 1
ATOM 717 C CA . ALA A 1 95 ? 24.536 3.748 -27.883 1.00 74.25 95 ALA A CA 1
ATOM 718 C C . ALA A 1 95 ? 25.001 2.630 -28.829 1.00 74.25 95 ALA A C 1
ATOM 720 O O . ALA A 1 95 ? 25.966 2.825 -29.568 1.00 74.25 95 ALA A O 1
ATOM 721 N N . ALA A 1 96 ? 24.270 1.515 -28.888 1.00 72.19 96 ALA A N 1
ATOM 722 C CA . ALA A 1 96 ? 24.529 0.404 -29.800 1.00 72.19 96 ALA A CA 1
ATOM 723 C C . ALA A 1 96 ? 24.467 0.839 -31.275 1.00 72.19 96 ALA A C 1
ATOM 725 O O . ALA A 1 96 ? 25.377 0.537 -32.049 1.00 72.19 96 ALA A O 1
ATOM 726 N N . ALA A 1 97 ? 23.458 1.633 -31.654 1.00 69.88 97 ALA A N 1
ATOM 727 C CA . ALA A 1 97 ? 23.329 2.166 -33.013 1.00 69.88 97 ALA A CA 1
ATOM 728 C C . ALA A 1 97 ? 24.517 3.052 -33.437 1.00 69.88 97 ALA A C 1
ATOM 730 O O . ALA A 1 97 ? 24.895 3.051 -34.607 1.00 69.88 97 ALA A O 1
ATOM 731 N N . ARG A 1 98 ? 25.130 3.790 -32.499 1.00 69.56 98 ARG A N 1
ATOM 732 C CA . ARG A 1 98 ? 26.322 4.617 -32.769 1.00 69.56 98 ARG A CA 1
ATOM 733 C C . ARG A 1 98 ? 27.591 3.790 -32.940 1.00 69.56 98 ARG A C 1
ATOM 735 O O . ARG A 1 98 ? 28.441 4.167 -33.735 1.00 69.56 98 ARG A O 1
ATOM 742 N N . ILE A 1 99 ? 27.719 2.684 -32.209 1.00 66.62 99 ILE A N 1
ATOM 743 C CA . ILE A 1 99 ? 28.885 1.793 -32.294 1.00 66.62 99 ILE A CA 1
ATOM 744 C C . ILE A 1 99 ? 28.891 1.021 -33.623 1.00 66.62 99 ILE A C 1
ATOM 746 O O . ILE A 1 99 ? 29.958 0.774 -34.166 1.00 66.62 99 ILE A O 1
ATOM 750 N N . TYR A 1 100 ? 27.724 0.678 -34.179 1.00 56.38 100 TYR A N 1
ATOM 751 C CA . TYR A 1 100 ? 27.626 -0.069 -35.443 1.00 56.38 100 TYR A CA 1
ATOM 752 C C . TYR A 1 100 ? 27.832 0.791 -36.710 1.00 56.38 100 TYR A C 1
ATOM 754 O O . TYR A 1 100 ? 27.974 0.253 -37.804 1.00 56.38 100 TYR A O 1
ATOM 762 N N . GLN A 1 101 ? 27.827 2.124 -36.588 1.00 53.62 101 GLN A N 1
ATOM 763 C CA . GLN A 1 101 ? 28.037 3.063 -37.705 1.00 53.62 101 GLN A CA 1
ATOM 764 C C . GLN A 1 101 ? 29.447 3.684 -37.738 1.00 53.62 101 GLN A C 1
ATOM 766 O O . GLN A 1 101 ? 29.710 4.519 -38.605 1.00 53.62 101 GLN A O 1
ATOM 771 N N . GLY A 1 102 ? 30.321 3.321 -36.792 1.00 49.25 102 GLY A N 1
ATOM 772 C CA . GLY A 1 102 ? 31.692 3.829 -36.662 1.00 49.25 102 GLY A CA 1
ATOM 773 C C . GLY A 1 102 ? 32.756 2.826 -37.076 1.00 49.25 102 GLY A C 1
ATOM 774 O O . GLY A 1 102 ? 32.483 1.608 -37.004 1.00 49.25 102 GLY A O 1
#

Secondary structure (DSSP, 8-state):
-PPPHHHHHHHHHHHHHHHHHHHHHHHHHHHHHHHHHHHHHHHHHTT--SHHHHHHHHHHHHHHHHHHHHHHHHHHHHHHHHHHHHHHHHHHHHHHHHHTT-

pLDDT: mean 81.61, std 11.61, range [45.06, 95.44]

Sequence (102 aa):
MGYSDDDLVYHFSGITDVADAINRFCSEMQSNLDEVDTQFKALLAGDWNGMGADAFNSVSNKIHSAANDLEATLQSLSKKVGDAAFKFKDADARAAARIYQG

Nearest PDB structures (foldseek):
  7n6g-assembly1_3I  TM=5.565E-01  e=5.862E+00  Chlamydomonas reinhardtii
  2hko-assembly1_A  TM=6.213E-01  e=5.489E+00  Homo sapiens

InterPro domains:
  IPR010310 Type VII secretion system ESAT-6-like [PF06013] (10-92)
  IPR010310 Type VII secretion system ESAT-6-like [TIGR03930] (10-97)
  IPR036689 ESAT-6-like superfamily [SSF140453] (9-99)

Foldseek 3Di:
DFDDPVNLVVLLVVLVVLLVVLVVVLVVLVVVLVVVVVVLVVVVVVVPDDPVNVVVVVVSVVSVVVSVVVSVVSNVVSVVSVVVSVVVVVVRVVVVVVVVVD

Radius of gyration: 23.03 Å; Cα contacts (8 Å, |Δi|>4): 28; chains: 1; bounding box: 52×18×64 Å

Mean predicted aligned error: 8.67 Å

Organism: NCBI:txid227318